Protein AF-A0A2D8GF22-F1 (afdb_monomer)

Secondary structure (DSSP, 8-state):
--TTSTT-S--TTTHHHHHHHHTSGGGTT--S-----STTGGG--

Solvent-accessible surface area (backbone atoms only — not comparable to full-atom values): 3170 Å² total; per-residue (Å²): 138,32,87,87,40,77,62,56,64,88,59,93,77,53,58,60,59,56,53,51,46,64,76,35,82,88,30,80,86,70,72,98,72,89,81,87,88,58,58,55,50,88,79,56,130

Nearest PDB structures (foldseek):
  2foi-assembly1_C  TM=9.254E-01  e=1.066E-01  Plasmodium falciparum 3D7

Mean predicted aligned error: 3.24 Å

Sequence (45 aa):
MYDDHPLGRDGEHDIGAVVTFLLSDASQYVTGQTIGADGGGVLRA

Radius of gyration: 12.7 Å; Cα contacts (8 Å, |Δi|>4): 24; chains: 1; bounding box: 30×12×33 Å

pLDDT: mean 93.19, std 7.26, range [60.44, 98.69]

Structure (mmCIF, N/CA/C/O backbone):
data_AF-A0A2D8GF22-F1
#
_entry.id   AF-A0A2D8GF22-F1
#
loop_
_atom_site.group_PDB
_atom_site.id
_atom_site.type_symbol
_atom_site.label_atom_id
_atom_site.label_alt_id
_atom_site.label_comp_id
_atom_site.label_asym_id
_atom_site.label_entity_id
_atom_site.label_seq_id
_atom_site.pdbx_PDB_ins_code
_atom_site.Cartn_x
_atom_site.Cartn_y
_atom_site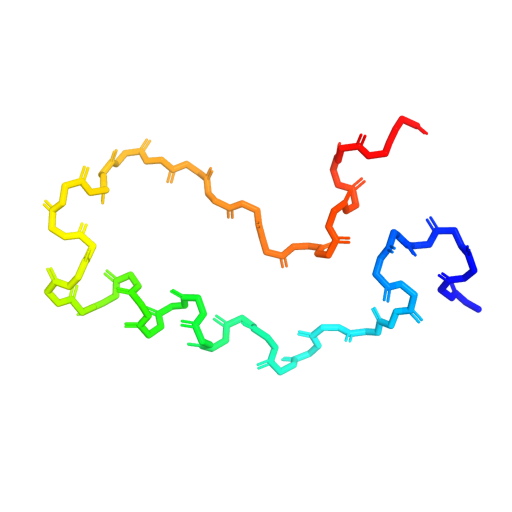.Cartn_z
_atom_site.occupancy
_atom_site.B_iso_or_equiv
_atom_site.auth_seq_id
_atom_site.auth_comp_id
_atom_site.auth_asym_id
_atom_site.auth_atom_id
_atom_site.pdbx_PDB_model_num
ATOM 1 N N . MET A 1 1 ? 12.322 1.395 -21.140 1.00 72.38 1 MET A N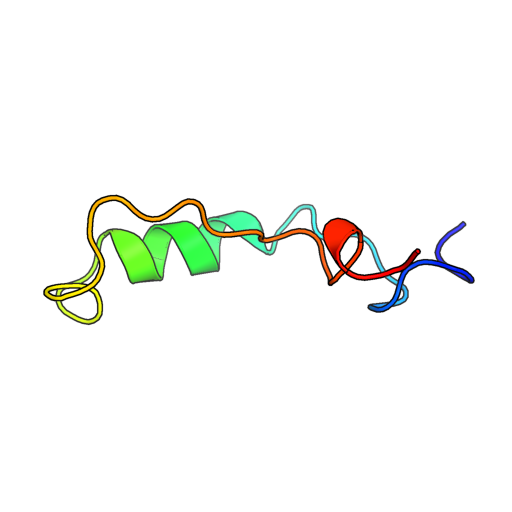 1
ATOM 2 C CA . MET A 1 1 ? 12.010 2.381 -20.065 1.00 72.38 1 MET A CA 1
ATOM 3 C C . MET A 1 1 ? 12.080 1.720 -18.698 1.00 72.38 1 MET A C 1
ATOM 5 O O . MET A 1 1 ? 12.559 2.360 -17.777 1.00 72.38 1 MET A O 1
ATOM 9 N N . TYR A 1 2 ? 11.641 0.465 -18.561 1.00 85.50 2 TYR A N 1
ATOM 10 C CA . TYR A 1 2 ? 11.620 -0.250 -17.279 1.00 85.50 2 TYR A CA 1
ATOM 11 C C . TYR A 1 2 ? 12.770 -1.247 -17.101 1.00 85.50 2 TYR A C 1
ATOM 13 O O . TYR A 1 2 ? 12.746 -2.023 -16.156 1.00 85.50 2 TYR A O 1
ATOM 21 N N . ASP A 1 3 ? 13.759 -1.240 -17.992 1.00 85.31 3 ASP A N 1
ATOM 22 C CA . ASP A 1 3 ? 14.869 -2.197 -18.031 1.00 85.31 3 ASP A CA 1
ATOM 23 C C . ASP A 1 3 ? 15.636 -2.247 -16.689 1.00 85.31 3 ASP A C 1
ATOM 25 O O . ASP A 1 3 ? 16.048 -3.320 -16.253 1.00 85.31 3 ASP A O 1
ATOM 29 N N . ASP A 1 4 ? 15.717 -1.114 -15.979 1.00 86.38 4 ASP A N 1
ATOM 30 C CA . ASP A 1 4 ? 16.319 -1.002 -14.642 1.00 86.38 4 ASP A CA 1
ATOM 31 C C . ASP A 1 4 ? 15.297 -0.977 -13.486 1.00 86.38 4 ASP A C 1
ATOM 33 O O . ASP A 1 4 ? 15.666 -0.952 -12.310 1.00 86.38 4 ASP A O 1
ATOM 37 N N . HIS A 1 5 ? 13.997 -1.040 -13.777 1.00 90.31 5 HIS A N 1
ATOM 38 C CA . HIS A 1 5 ? 12.957 -1.137 -12.756 1.00 90.31 5 HIS A CA 1
ATOM 39 C C . HIS A 1 5 ? 12.856 -2.595 -12.276 1.00 90.31 5 HIS A C 1
ATOM 41 O O . HIS A 1 5 ? 12.679 -3.475 -13.118 1.00 90.31 5 HIS A O 1
ATOM 47 N N . PRO A 1 6 ? 12.948 -2.917 -10.969 1.00 93.81 6 PRO A N 1
ATOM 48 C CA . PRO A 1 6 ? 13.011 -4.315 -10.514 1.00 93.81 6 PRO A CA 1
ATOM 49 C C . PRO A 1 6 ? 11.837 -5.185 -10.974 1.00 93.81 6 PRO A C 1
ATOM 51 O O . PRO A 1 6 ? 12.017 -6.363 -11.267 1.00 93.81 6 PRO A O 1
ATOM 54 N N . LEU A 1 7 ? 10.647 -4.593 -11.085 1.00 93.56 7 LEU A N 1
ATOM 55 C CA . LEU A 1 7 ? 9.454 -5.269 -11.596 1.00 93.56 7 LEU A CA 1
ATOM 56 C C . LEU A 1 7 ? 9.268 -5.176 -13.119 1.00 93.56 7 LEU A C 1
ATOM 58 O O . LEU A 1 7 ? 8.366 -5.814 -13.652 1.00 93.56 7 LEU A O 1
ATOM 62 N N . GLY A 1 8 ? 10.094 -4.399 -13.827 1.00 94.31 8 GLY A N 1
ATOM 63 C CA . GLY A 1 8 ? 10.132 -4.360 -15.295 1.00 94.31 8 GLY A CA 1
ATOM 64 C C . GLY A 1 8 ? 8.870 -3.835 -15.990 1.00 94.31 8 GLY A C 1
ATOM 65 O O . GLY A 1 8 ? 8.741 -3.975 -17.205 1.00 94.31 8 GLY A O 1
ATOM 66 N N . ARG A 1 9 ? 7.928 -3.244 -15.247 1.00 93.88 9 ARG A N 1
ATOM 67 C CA . ARG A 1 9 ? 6.654 -2.723 -15.759 1.00 93.88 9 ARG A CA 1
ATOM 68 C C . ARG A 1 9 ? 6.170 -1.518 -14.961 1.00 93.88 9 ARG A C 1
ATOM 70 O O . ARG A 1 9 ? 6.614 -1.310 -13.832 1.00 93.88 9 ARG A O 1
ATOM 77 N N . ASP A 1 10 ? 5.214 -0.800 -15.541 1.00 91.94 10 ASP A N 1
ATOM 78 C CA . ASP A 1 10 ? 4.445 0.224 -14.840 1.00 91.94 10 ASP A CA 1
ATOM 79 C C . ASP A 1 10 ? 3.461 -0.370 -13.823 1.00 91.94 10 ASP A C 1
ATOM 81 O O . ASP A 1 10 ? 3.028 -1.519 -13.970 1.00 91.94 10 ASP A O 1
ATOM 85 N N . GLY A 1 11 ? 3.112 0.431 -12.815 1.00 92.06 11 GLY A N 1
ATOM 86 C CA . GLY A 1 11 ? 2.246 0.052 -11.703 1.00 92.06 11 GLY A CA 1
ATOM 87 C C . GLY A 1 11 ? 0.949 0.851 -11.567 1.00 92.06 11 GLY A C 1
ATOM 88 O O . GLY A 1 11 ? 0.361 0.803 -10.488 1.00 92.06 11 GLY A O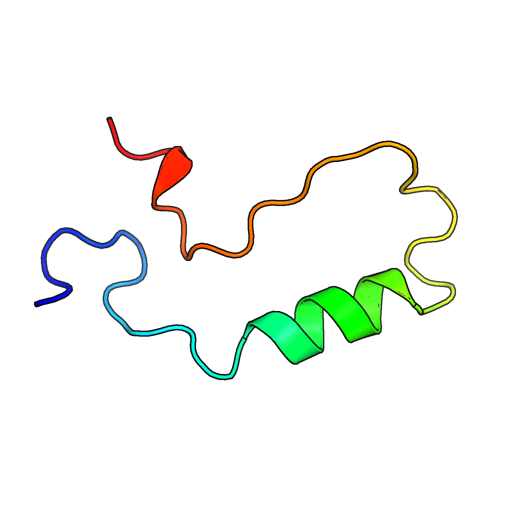 1
ATOM 89 N N . GLU A 1 12 ? 0.484 1.566 -12.606 1.00 90.00 12 GLU A N 1
ATOM 90 C CA . GLU A 1 12 ? -0.724 2.424 -12.572 1.00 90.00 12 GLU A CA 1
ATOM 91 C C . GLU A 1 12 ? -1.924 1.787 -11.842 1.00 90.00 12 GLU A C 1
ATOM 93 O O . GLU A 1 12 ? -2.650 2.461 -11.112 1.00 90.00 12 GLU A O 1
ATOM 98 N N . HIS A 1 13 ? -2.098 0.470 -11.970 1.00 93.44 13 HIS A N 1
ATOM 99 C CA . HIS A 1 13 ? -3.240 -0.262 -11.420 1.00 93.44 13 HIS A CA 1
ATOM 100 C C . HIS A 1 13 ? -2.953 -1.014 -10.105 1.00 93.44 13 HIS A C 1
ATOM 102 O O . HIS A 1 13 ? -3.869 -1.600 -9.529 1.00 93.44 13 HIS A O 1
ATOM 108 N N . ASP A 1 14 ? -1.719 -1.011 -9.593 1.00 94.81 14 ASP A N 1
ATOM 109 C CA . ASP A 1 14 ? -1.338 -1.846 -8.440 1.00 94.81 14 ASP A CA 1
ATOM 110 C C . ASP A 1 14 ? -1.628 -1.192 -7.081 1.00 94.81 14 ASP A C 1
ATOM 112 O O . ASP A 1 14 ? -1.781 -1.884 -6.071 1.00 94.81 14 ASP A O 1
ATOM 116 N N . ILE A 1 15 ? -1.760 0.137 -7.034 1.00 96.00 15 ILE A N 1
ATOM 117 C CA . ILE A 1 15 ? -1.9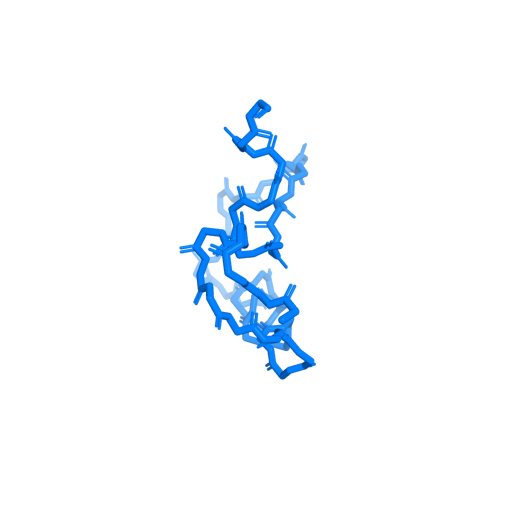80 0.873 -5.778 1.00 96.00 15 ILE A CA 1
ATOM 118 C C . ILE A 1 15 ? -3.321 0.499 -5.134 1.00 96.00 15 ILE A C 1
ATOM 120 O O . ILE A 1 15 ? -3.412 0.347 -3.914 1.00 96.00 15 ILE A O 1
ATOM 124 N N . GLY A 1 16 ? -4.365 0.299 -5.945 1.00 96.88 16 GLY A N 1
ATOM 125 C CA . GLY A 1 16 ? -5.714 0.002 -5.456 1.00 96.88 16 GLY A CA 1
ATOM 126 C C . GLY A 1 16 ? -5.790 -1.282 -4.626 1.00 96.88 16 GLY A C 1
ATOM 127 O O . GLY A 1 16 ? -6.472 -1.314 -3.600 1.00 96.88 16 GLY A O 1
ATOM 128 N N . ALA A 1 17 ? -5.052 -2.324 -5.016 1.00 96.50 17 ALA A N 1
ATOM 129 C CA . ALA A 1 17 ? -5.012 -3.583 -4.276 1.00 96.50 17 ALA A CA 1
ATOM 130 C C . ALA A 1 17 ? -4.338 -3.423 -2.902 1.00 96.50 17 ALA A C 1
ATOM 132 O O . ALA A 1 17 ? -4.842 -3.947 -1.908 1.00 96.50 17 ALA A O 1
ATOM 133 N N . VAL A 1 18 ? -3.252 -2.642 -2.825 1.00 97.38 18 VAL A N 1
ATOM 134 C CA . VAL A 1 18 ? -2.565 -2.338 -1.557 1.00 97.38 18 VAL A CA 1
ATOM 135 C C . VAL A 1 18 ? -3.490 -1.566 -0.618 1.00 97.38 18 VAL A C 1
ATOM 137 O O . VAL A 1 18 ? -3.640 -1.941 0.543 1.00 97.38 18 VAL A O 1
ATOM 140 N N . VAL A 1 19 ? -4.178 -0.538 -1.122 1.00 97.88 19 VAL A N 1
ATOM 141 C CA . VAL A 1 19 ? -5.156 0.230 -0.333 1.00 97.88 19 VAL A CA 1
ATOM 142 C C . VAL A 1 19 ? -6.311 -0.660 0.133 1.00 97.88 19 VAL A C 1
ATOM 144 O O . VAL A 1 19 ? -6.707 -0.587 1.293 1.00 97.88 19 VAL A O 1
ATOM 147 N N . THR A 1 20 ? -6.816 -1.540 -0.733 1.00 98.44 20 THR A N 1
ATOM 148 C CA . THR A 1 20 ? -7.903 -2.473 -0.391 1.00 98.44 20 THR A CA 1
ATOM 149 C C . THR A 1 20 ? -7.503 -3.406 0.750 1.00 98.44 20 THR A C 1
ATOM 151 O O . THR A 1 20 ? -8.281 -3.593 1.681 1.00 98.44 20 THR A O 1
ATOM 154 N N . PHE A 1 21 ? -6.280 -3.947 0.724 1.00 98.19 21 PHE A N 1
ATOM 155 C CA . PHE A 1 21 ? -5.742 -4.723 1.842 1.00 98.19 21 PHE A CA 1
ATOM 156 C C . PHE A 1 21 ? -5.684 -3.888 3.127 1.00 98.19 21 PHE A C 1
ATOM 158 O O . PHE A 1 21 ? -6.171 -4.338 4.164 1.00 98.19 21 PHE A O 1
ATOM 165 N N . LEU A 1 22 ? -5.148 -2.665 3.059 1.00 98.19 22 LEU A N 1
ATOM 166 C CA . LEU A 1 22 ? -4.998 -1.800 4.232 1.00 98.19 22 LEU A CA 1
ATOM 167 C C . LEU A 1 22 ? -6.333 -1.372 4.847 1.00 98.19 22 LEU A C 1
ATOM 169 O O . LEU A 1 22 ? -6.384 -1.178 6.057 1.00 98.19 22 LEU A O 1
ATOM 173 N N . LEU A 1 23 ? -7.401 -1.274 4.054 1.00 98.25 23 LEU A N 1
ATOM 174 C CA . LEU A 1 23 ? -8.755 -0.971 4.528 1.00 98.25 23 LEU A CA 1
ATOM 175 C C . LEU A 1 23 ? -9.543 -2.203 5.002 1.00 98.25 23 LEU A C 1
ATOM 177 O O . LEU A 1 23 ? -10.666 -2.057 5.480 1.00 98.25 23 LEU A O 1
ATOM 181 N N . SER A 1 24 ? -8.994 -3.407 4.847 1.00 98.69 24 SER A N 1
ATOM 182 C CA . SER A 1 24 ? -9.654 -4.654 5.240 1.00 98.69 24 SER A CA 1
ATOM 183 C C . SER A 1 24 ? -9.282 -5.087 6.659 1.00 98.69 24 SER A C 1
ATOM 185 O O . SER A 1 24 ? -8.247 -4.695 7.191 1.00 98.69 24 SER A O 1
ATOM 187 N N . ASP A 1 25 ? -10.056 -6.007 7.238 1.00 98.56 25 ASP A N 1
ATOM 188 C CA . ASP A 1 25 ? -9.722 -6.612 8.536 1.00 98.56 25 ASP A CA 1
ATOM 189 C C . ASP A 1 25 ? -8.411 -7.422 8.518 1.00 98.56 25 ASP A C 1
ATOM 191 O O . ASP A 1 25 ? -7.845 -7.728 9.568 1.00 98.56 25 ASP A O 1
ATOM 195 N N . ALA A 1 26 ? -7.876 -7.750 7.338 1.00 98.50 26 ALA A N 1
ATOM 196 C CA . ALA A 1 26 ? -6.613 -8.473 7.226 1.00 98.50 26 ALA A CA 1
ATOM 197 C C . ALA A 1 26 ? -5.397 -7.640 7.676 1.00 98.50 26 ALA A C 1
ATOM 199 O O . ALA A 1 26 ? -4.343 -8.209 7.960 1.00 98.50 26 ALA A O 1
ATOM 200 N N . SER A 1 27 ? -5.523 -6.312 7.760 1.00 98.44 27 SER A N 1
ATOM 201 C CA . SER A 1 27 ? -4.441 -5.405 8.154 1.00 98.44 27 SER A CA 1
ATOM 202 C C . SER A 1 27 ? -4.515 -4.958 9.621 1.00 98.44 27 SER A C 1
ATOM 204 O O . SER A 1 27 ? -3.768 -4.066 10.011 1.00 98.44 27 SER A O 1
ATOM 206 N N . GLN A 1 28 ? -5.354 -5.569 10.470 1.00 98.44 28 GLN A N 1
ATOM 207 C CA . GLN A 1 28 ? -5.651 -5.073 11.830 1.00 98.44 28 GLN A CA 1
ATOM 208 C C . GLN A 1 28 ? -4.440 -4.883 12.766 1.00 98.44 28 GLN A C 1
ATOM 210 O O . GLN A 1 28 ? -4.544 -4.162 13.758 1.00 98.44 28 GLN A O 1
ATOM 215 N N . TYR A 1 29 ? -3.290 -5.491 12.467 1.00 98.19 29 TYR A N 1
ATOM 216 C CA . TYR A 1 29 ? -2.047 -5.309 13.228 1.00 98.19 29 TYR A CA 1
ATOM 217 C C . TYR A 1 29 ? -0.977 -4.476 12.495 1.00 98.19 29 TYR A C 1
ATOM 219 O O . TYR A 1 29 ? 0.160 -4.365 12.947 1.00 98.19 29 TYR A O 1
ATOM 227 N N . VAL A 1 30 ? -1.325 -3.876 11.357 1.00 98.06 30 VAL A N 1
ATOM 228 C CA . VAL A 1 30 ? -0.448 -3.023 10.550 1.00 98.06 30 VAL A CA 1
ATOM 229 C C . VAL A 1 30 ? -0.822 -1.566 10.811 1.00 98.06 30 VAL A C 1
ATOM 231 O O . VAL A 1 30 ? -1.800 -1.053 10.278 1.00 98.06 30 VAL A O 1
ATOM 234 N N . THR A 1 31 ? -0.042 -0.882 11.649 1.00 98.12 31 THR A N 1
ATOM 235 C CA . THR A 1 31 ? -0.276 0.528 11.994 1.00 98.12 31 THR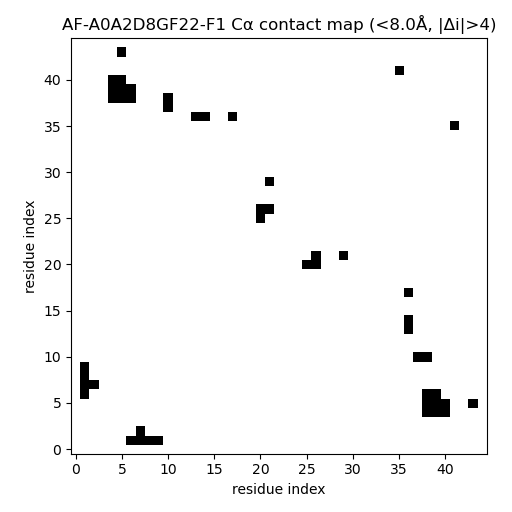 A CA 1
ATOM 236 C C . THR A 1 31 ? 1.027 1.317 12.107 1.00 98.12 31 THR A C 1
ATOM 238 O O . THR A 1 31 ? 2.082 0.760 12.423 1.00 98.12 31 THR A O 1
ATOM 241 N N . GLY A 1 32 ? 0.968 2.618 11.805 1.00 98.00 32 GLY A N 1
ATOM 242 C CA . GLY A 1 32 ? 2.114 3.535 11.869 1.00 98.00 32 GLY A CA 1
ATOM 243 C C . GLY A 1 32 ? 3.240 3.246 10.868 1.00 98.00 32 GLY A C 1
ATOM 244 O O . GLY A 1 32 ? 4.339 3.762 11.040 1.00 98.00 32 GLY A O 1
ATOM 245 N N . GLN A 1 33 ? 2.992 2.410 9.855 1.00 97.94 33 GLN A N 1
ATOM 246 C CA . GLN A 1 33 ? 3.995 2.016 8.865 1.00 97.94 33 GLN A CA 1
ATOM 247 C C . GLN A 1 33 ? 3.893 2.854 7.590 1.00 97.94 33 GLN A C 1
ATOM 249 O O . GLN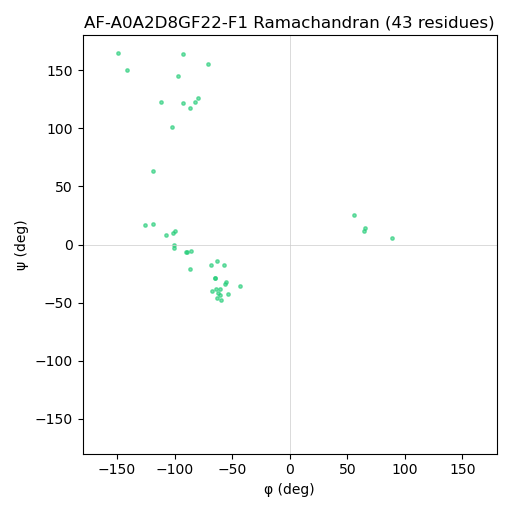 A 1 33 ? 2.797 3.163 7.125 1.00 97.94 33 GLN A O 1
ATOM 254 N N . THR A 1 34 ? 5.043 3.129 6.978 1.00 96.31 34 THR A N 1
ATOM 255 C CA . THR A 1 34 ? 5.131 3.576 5.583 1.00 96.31 34 THR A CA 1
ATOM 256 C C . THR A 1 34 ? 5.322 2.348 4.701 1.00 96.31 34 THR A C 1
ATOM 258 O O . THR A 1 34 ? 6.285 1.607 4.888 1.00 96.31 34 THR A O 1
ATOM 261 N N . ILE A 1 35 ? 4.422 2.124 3.743 1.00 95.50 35 ILE A N 1
ATOM 262 C CA . ILE A 1 35 ? 4.465 0.963 2.843 1.00 95.50 35 ILE A CA 1
ATOM 263 C C . ILE A 1 35 ? 4.786 1.434 1.425 1.00 95.50 35 ILE A C 1
ATOM 265 O O . ILE A 1 35 ? 4.062 2.253 0.862 1.00 95.50 35 ILE A O 1
ATOM 269 N N . GLY A 1 36 ? 5.869 0.903 0.853 1.00 94.69 36 GLY A N 1
ATOM 270 C CA . GLY A 1 36 ? 6.242 1.124 -0.543 1.00 94.69 36 GLY A CA 1
ATOM 271 C C . GLY A 1 36 ? 5.481 0.186 -1.481 1.00 94.69 36 GLY A C 1
ATOM 272 O O . GLY A 1 36 ? 5.568 -1.032 -1.344 1.00 94.69 36 GLY A O 1
ATOM 273 N N . ALA A 1 37 ? 4.750 0.762 -2.435 1.00 95.38 37 ALA 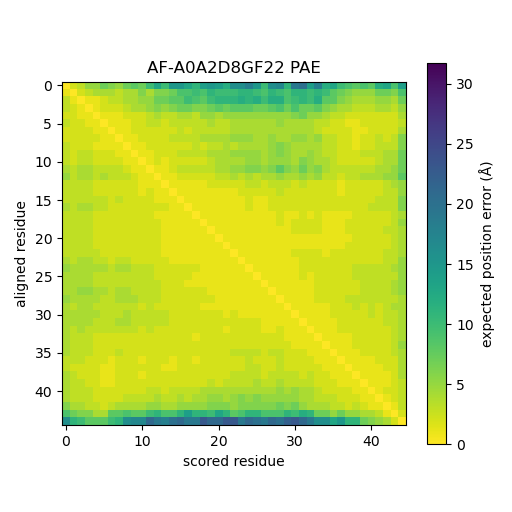A N 1
ATOM 274 C CA . ALA A 1 37 ? 4.105 0.062 -3.546 1.00 95.38 37 ALA A CA 1
ATOM 275 C C . ALA A 1 37 ? 4.683 0.587 -4.870 1.00 95.38 37 ALA A C 1
ATOM 277 O O . ALA A 1 37 ? 4.009 1.245 -5.654 1.00 95.38 37 ALA A O 1
ATOM 278 N N . ASP A 1 38 ? 5.979 0.368 -5.064 1.00 93.25 38 ASP A N 1
ATOM 279 C CA . ASP A 1 38 ? 6.819 1.047 -6.062 1.00 93.25 38 ASP A CA 1
ATOM 280 C C . ASP A 1 38 ? 7.554 0.064 -6.983 1.00 93.25 38 ASP A C 1
ATOM 282 O O . ASP A 1 38 ? 8.576 0.374 -7.589 1.00 93.25 38 ASP A O 1
ATOM 286 N N . GLY A 1 39 ? 7.087 -1.179 -7.003 1.00 93.69 39 GLY A N 1
ATOM 287 C CA . GLY A 1 39 ? 7.726 -2.270 -7.711 1.00 93.69 39 GLY A CA 1
ATOM 288 C C . GLY A 1 39 ? 9.192 -2.532 -7.337 1.00 93.69 39 GLY A C 1
ATOM 289 O O . GLY A 1 39 ? 9.934 -3.076 -8.155 1.00 93.69 39 GLY A O 1
ATOM 290 N N . GLY A 1 40 ? 9.602 -2.165 -6.119 1.00 93.50 40 GLY A N 1
ATOM 291 C CA . GLY A 1 40 ? 10.951 -2.362 -5.593 1.00 93.50 40 GLY A CA 1
ATOM 292 C C . GLY A 1 40 ? 11.921 -1.217 -5.885 1.00 93.50 40 GLY A C 1
ATOM 293 O O . GLY A 1 40 ? 13.102 -1.353 -5.564 1.00 93.50 40 GLY A O 1
ATOM 294 N N . GLY A 1 41 ? 11.460 -0.112 -6.481 1.00 92.06 41 GLY A N 1
ATOM 295 C CA . GLY A 1 41 ? 12.302 1.022 -6.872 1.00 92.06 41 GLY A CA 1
ATOM 296 C C . GLY A 1 41 ? 13.155 1.590 -5.733 1.00 92.06 41 GLY A C 1
ATOM 297 O O . GLY A 1 41 ? 14.342 1.820 -5.929 1.00 92.06 41 GLY A O 1
ATOM 298 N N . VAL A 1 42 ? 12.597 1.734 -4.529 1.00 91.25 42 VAL A N 1
ATOM 299 C CA . VAL A 1 42 ? 13.301 2.255 -3.342 1.00 91.25 42 VAL A CA 1
ATOM 300 C C . VAL A 1 42 ? 14.438 1.351 -2.861 1.00 91.25 42 VAL A C 1
ATOM 302 O O . VAL A 1 42 ? 15.395 1.842 -2.266 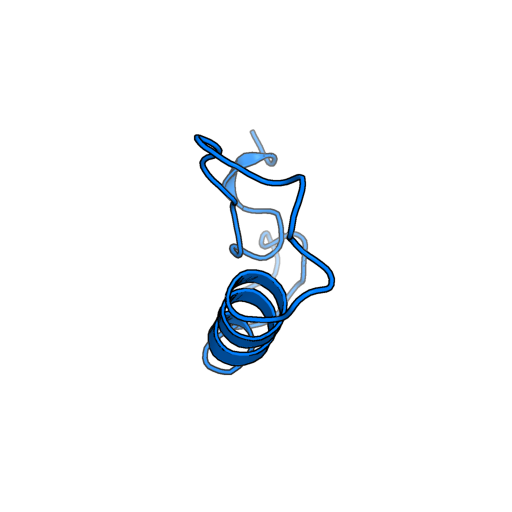1.00 91.25 42 VAL A O 1
ATOM 305 N N . LEU A 1 43 ? 14.349 0.036 -3.077 1.00 89.62 43 LEU A N 1
ATOM 306 C CA . LEU A 1 43 ? 15.350 -0.924 -2.589 1.00 89.62 43 LEU A CA 1
ATOM 307 C C . LEU A 1 43 ? 16.482 -1.175 -3.586 1.00 89.62 43 LEU A C 1
ATOM 309 O O . LEU A 1 43 ? 17.447 -1.869 -3.258 1.00 89.62 43 LEU A O 1
ATOM 313 N N . ARG A 1 44 ? 16.380 -0.620 -4.794 1.00 79.31 44 ARG A N 1
ATOM 314 C CA . ARG A 1 44 ? 17.473 -0.619 -5.758 1.00 79.31 44 ARG A CA 1
ATOM 315 C C . ARG A 1 44 ? 18.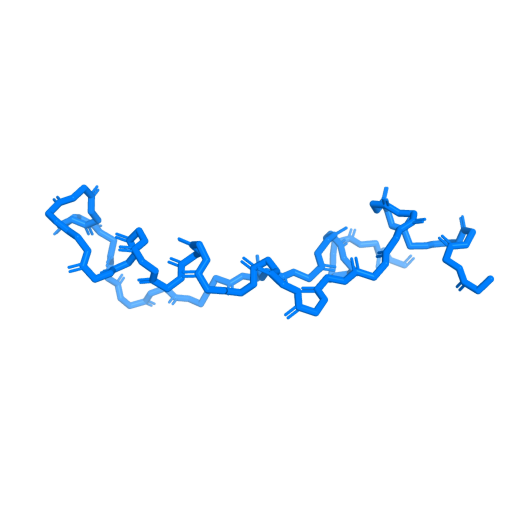350 0.608 -5.472 1.00 79.31 44 ARG A C 1
ATOM 317 O O . ARG A 1 44 ? 17.857 1.729 -5.525 1.00 79.31 44 ARG A O 1
ATOM 324 N N . ALA A 1 45 ? 19.613 0.375 -5.109 1.00 60.44 45 ALA A N 1
ATOM 325 C CA . ALA A 1 45 ? 20.630 1.426 -5.003 1.00 60.44 45 ALA A CA 1
ATOM 326 C C . ALA A 1 45 ? 21.017 1.967 -6.386 1.00 60.44 45 ALA A C 1
ATOM 328 O O . ALA A 1 45 ? 21.024 1.154 -7.342 1.00 60.44 45 ALA A O 1
#

Foldseek 3Di:
DCPVQLQSDDDPPPVVVVVVCCPDPVCVVPPPDDDDPRSCPVVPD